Protein AF-A0A256ZU26-F1 (afdb_monomer_lite)

Secondary structure (DSSP, 8-state):
-PPPP--HHHHHHH-HHHHTTEETTTEE-HHHHHHHHHHHHHHHHHHTT--S----------------S-GGG-EEEEEEEEEETTEEEEEEEEES-SSTTS--EEEEEEESSSSSEEEEEEE--TTEEE---EEEE-SS-EEEE--EEEPP-

Foldseek 3Di:
DDDDDLPVVVVLVVDVQLQVQDDVRNRHDPLNVVQVVLSVVVVVCVVVVNPDDDSDHCPDDDDPDADPPDLQFHDWDQWDWDDADQKIKIKIWGGNDPDQQTAIWIWIWIDNPVHDIDTDDIDGDPQWHWHNWDWDCPRVDIDIDTDIDHHDD

Structure (mmCIF, N/CA/C/O backbone):
data_AF-A0A256ZU26-F1
#
_entry.id   AF-A0A256ZU26-F1
#
loop_
_atom_site.group_PDB
_atom_site.id
_atom_site.type_symbol
_atom_site.label_atom_id
_atom_site.label_alt_id
_atom_site.label_comp_id
_atom_site.label_asym_id
_atom_site.label_entity_id
_atom_site.label_seq_id
_atom_site.pdbx_PDB_ins_code
_atom_site.Cartn_x
_atom_site.Cartn_y
_atom_site.Cartn_z
_atom_site.occupancy
_atom_site.B_iso_or_equiv
_atom_site.auth_seq_id
_atom_site.auth_comp_id
_atom_site.auth_asym_id
_atom_site.auth_atom_id
_atom_site.pdbx_PDB_model_num
ATOM 1 N N . MET A 1 1 ? -9.593 25.497 31.134 1.00 57.09 1 MET A N 1
ATOM 2 C CA . MET A 1 1 ? -9.933 24.686 29.949 1.00 57.09 1 MET A CA 1
ATOM 3 C C . MET A 1 1 ? -9.016 23.474 29.988 1.00 57.09 1 MET A C 1
ATOM 5 O O . MET A 1 1 ? -7.809 23.669 29.974 1.00 57.09 1 MET A O 1
ATOM 9 N N . SER A 1 2 ? -9.547 22.272 30.210 1.00 69.00 2 SER A N 1
ATOM 10 C CA . SER A 1 2 ? -8.752 21.037 30.220 1.00 69.00 2 SER A CA 1
ATOM 11 C C . SER A 1 2 ? -8.540 20.582 28.780 1.00 69.00 2 SER A C 1
ATOM 13 O O . SER A 1 2 ? -9.516 20.434 28.048 1.00 69.00 2 SER A O 1
ATOM 15 N N . VAL A 1 3 ? -7.290 20.393 28.365 1.00 63.94 3 VAL A N 1
ATOM 16 C CA . VAL A 1 3 ? -6.985 19.765 27.075 1.00 63.94 3 VAL A CA 1
ATOM 17 C C . VAL A 1 3 ? -7.205 18.257 27.240 1.00 63.94 3 VAL A C 1
ATOM 19 O O . VAL A 1 3 ? -6.677 17.696 28.203 1.00 63.94 3 VAL A O 1
ATOM 22 N N . PRO A 1 4 ? -7.989 17.601 26.372 1.00 77.75 4 PRO A N 1
ATOM 23 C CA . PRO A 1 4 ? -8.136 16.150 26.397 1.00 77.75 4 PRO A CA 1
ATOM 24 C C . PRO A 1 4 ? -6.780 15.476 26.191 1.00 77.75 4 PRO A C 1
ATOM 26 O O . PRO A 1 4 ? -6.010 15.867 25.313 1.00 77.75 4 PRO A O 1
ATOM 29 N N . LEU A 1 5 ? -6.478 14.475 27.016 1.00 84.62 5 LEU A N 1
ATOM 30 C CA . LEU A 1 5 ? -5.307 13.631 26.825 1.00 84.62 5 LEU A CA 1
ATOM 31 C C . LEU A 1 5 ? -5.672 12.521 25.838 1.00 84.62 5 LEU A C 1
ATOM 33 O O . LEU A 1 5 ? -6.527 11.694 26.145 1.00 84.62 5 LEU A O 1
ATOM 37 N N . ILE A 1 6 ? -5.007 12.488 24.683 1.00 88.81 6 ILE A N 1
ATOM 38 C CA . ILE A 1 6 ? -5.081 11.345 23.767 1.00 88.81 6 ILE A CA 1
ATOM 39 C C . ILE A 1 6 ? -4.155 10.258 24.320 1.00 88.81 6 ILE A C 1
ATOM 41 O O . ILE A 1 6 ? -2.930 10.363 24.220 1.00 88.81 6 ILE A O 1
ATOM 45 N N . ASP A 1 7 ? -4.737 9.236 24.944 1.00 89.81 7 ASP A N 1
ATOM 46 C CA . ASP A 1 7 ? -3.987 8.166 25.603 1.00 89.81 7 ASP A CA 1
ATOM 47 C C . ASP A 1 7 ? -3.571 7.064 24.617 1.00 89.81 7 ASP A C 1
ATOM 49 O O . ASP A 1 7 ? -4.223 6.030 24.454 1.00 89.81 7 ASP A O 1
ATOM 53 N N . LEU A 1 8 ? -2.436 7.294 23.957 1.00 89.81 8 LEU A N 1
ATOM 54 C CA . LEU A 1 8 ? -1.822 6.316 23.059 1.00 89.81 8 LEU A CA 1
ATOM 55 C C . LEU A 1 8 ? -1.346 5.051 23.787 1.00 89.81 8 LEU A C 1
ATOM 57 O O . LEU A 1 8 ? -1.258 3.998 23.163 1.00 89.81 8 LEU A O 1
ATOM 61 N N . CYS A 1 9 ? -1.045 5.131 25.087 1.00 89.19 9 CYS A N 1
ATOM 62 C CA . CYS A 1 9 ? -0.594 3.973 25.854 1.00 89.19 9 CYS A CA 1
ATOM 63 C C . CYS A 1 9 ? -1.732 2.959 25.991 1.00 89.19 9 CYS A C 1
ATOM 65 O O . CYS A 1 9 ? -1.566 1.799 25.613 1.00 89.19 9 CYS A O 1
ATOM 67 N N . SER A 1 10 ? -2.905 3.421 26.436 1.00 89.88 10 SER A N 1
ATOM 68 C CA . SER A 1 10 ? -4.111 2.588 26.498 1.00 89.88 10 SER A CA 1
ATOM 69 C C . SER A 1 10 ? -4.473 2.036 25.119 1.00 89.88 10 SER A C 1
ATOM 71 O O . SER A 1 10 ? -4.714 0.841 24.987 1.00 89.88 10 SER A O 1
ATOM 73 N N . PHE A 1 11 ? -4.384 2.856 24.063 1.00 89.81 11 PHE A N 1
ATOM 74 C CA . PHE A 1 11 ? -4.604 2.381 22.694 1.00 89.81 11 PHE A CA 1
ATOM 75 C C . PHE A 1 11 ? -3.714 1.189 22.318 1.00 89.81 11 PHE A C 1
ATOM 77 O O . PHE A 1 11 ? -4.220 0.220 21.757 1.00 89.81 11 PHE A O 1
ATOM 84 N N . PHE A 1 12 ? -2.412 1.224 22.618 1.00 90.50 12 PHE A N 1
ATOM 85 C CA . PHE A 1 12 ? -1.539 0.088 22.319 1.00 90.50 12 PHE A CA 1
ATOM 86 C C . PHE A 1 12 ? -1.856 -1.126 23.190 1.00 90.50 12 PHE A C 1
ATOM 88 O O . PHE A 1 12 ? -1.889 -2.238 22.680 1.00 90.50 12 PHE A O 1
ATOM 95 N N . LEU A 1 13 ? -2.112 -0.938 24.485 1.00 89.75 13 LEU A N 1
ATOM 96 C CA . LEU A 1 13 ? -2.419 -2.052 25.387 1.00 89.75 13 LEU A CA 1
ATOM 97 C C . LEU A 1 13 ? -3.734 -2.759 25.022 1.00 89.75 13 LEU A C 1
ATOM 99 O O . LEU A 1 13 ? -3.818 -3.983 25.128 1.00 89.75 13 LEU A O 1
ATOM 103 N N . ASP A 1 14 ? -4.718 -2.005 24.530 1.00 90.25 14 ASP A N 1
AT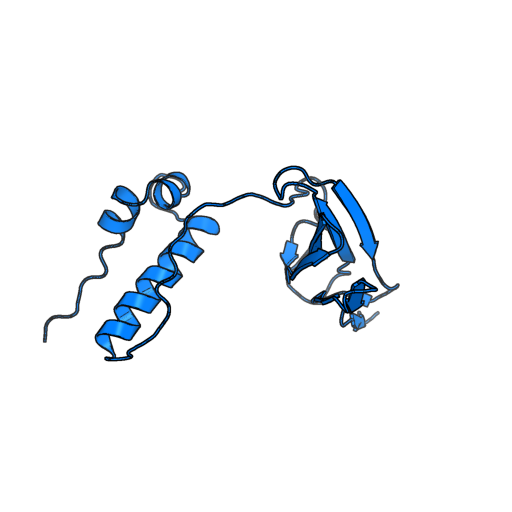OM 104 C CA . ASP A 1 14 ? -6.027 -2.524 24.129 1.00 90.25 14 ASP A CA 1
ATOM 105 C C . ASP A 1 14 ? -6.054 -3.014 22.671 1.00 90.25 14 ASP A C 1
ATOM 107 O O . ASP A 1 14 ? -6.905 -3.824 22.293 1.00 90.25 14 ASP A O 1
ATOM 111 N N . ASN A 1 15 ? -5.111 -2.564 21.835 1.00 87.94 15 ASN A N 1
ATOM 112 C CA . ASN A 1 15 ? -4.984 -2.969 20.439 1.00 87.94 15 ASN A CA 1
ATOM 113 C C . ASN A 1 15 ? -3.705 -3.777 20.213 1.00 87.94 15 ASN A C 1
ATOM 115 O O . ASN A 1 15 ? -2.668 -3.253 19.804 1.00 87.94 15 ASN A O 1
ATOM 119 N N . ARG A 1 16 ? -3.817 -5.097 20.395 1.00 87.88 16 ARG A N 1
ATOM 120 C CA . ARG A 1 16 ? -2.702 -6.030 20.196 1.00 87.88 16 ARG A CA 1
ATOM 121 C C . ARG A 1 16 ? -2.039 -5.908 18.819 1.00 87.88 16 ARG A C 1
ATOM 123 O O . ARG A 1 16 ? -0.824 -6.023 18.737 1.00 87.88 16 ARG A O 1
ATOM 130 N N . LEU A 1 17 ? -2.801 -5.644 17.753 1.00 88.50 17 LEU A N 1
ATOM 131 C CA . LEU A 1 17 ? -2.224 -5.476 16.414 1.00 88.50 17 LEU A CA 1
ATOM 132 C C . LEU A 1 17 ? -1.317 -4.245 16.353 1.00 88.50 17 LEU A C 1
ATOM 134 O O . LEU A 1 17 ? -0.229 -4.323 15.803 1.00 88.50 17 LEU A O 1
ATOM 138 N N . ALA A 1 18 ? -1.729 -3.125 16.949 1.00 88.12 18 ALA A N 1
ATOM 139 C CA . ALA A 1 18 ? -0.881 -1.939 17.044 1.00 88.12 18 ALA A CA 1
ATOM 140 C C . ALA A 1 18 ? 0.310 -2.149 18.002 1.00 88.12 18 ALA A C 1
ATOM 142 O O . ALA A 1 18 ? 1.401 -1.636 17.748 1.00 88.12 18 ALA A O 1
ATOM 143 N N . TYR A 1 19 ? 0.121 -2.918 19.078 1.00 90.19 19 TYR A N 1
ATOM 144 C CA . TYR A 1 19 ? 1.178 -3.255 20.034 1.00 90.19 19 TYR A CA 1
ATOM 145 C C . TYR A 1 19 ? 2.303 -4.081 19.406 1.00 90.19 19 TYR A C 1
ATOM 147 O O . TYR A 1 19 ? 3.476 -3.753 19.570 1.00 90.19 19 TYR A O 1
ATOM 155 N N . ASP A 1 20 ? 1.948 -5.125 18.651 1.00 91.44 20 ASP A N 1
ATOM 156 C CA . ASP A 1 20 ? 2.897 -6.057 18.023 1.00 91.44 20 ASP A CA 1
ATOM 157 C C . ASP A 1 20 ? 3.807 -5.363 16.981 1.00 91.44 20 ASP A C 1
ATOM 159 O O . ASP A 1 20 ? 4.821 -5.918 16.556 1.00 91.44 20 ASP A O 1
ATOM 163 N N . HIS A 1 21 ? 3.469 -4.128 16.607 1.00 91.25 21 HIS A N 1
ATOM 164 C CA . HIS A 1 21 ? 4.176 -3.267 15.662 1.00 91.25 21 HIS A CA 1
ATOM 165 C C . HIS A 1 21 ? 4.936 -2.098 16.323 1.00 91.25 21 HIS A C 1
ATOM 167 O O . HIS A 1 21 ? 5.366 -1.150 15.654 1.00 91.25 21 HIS A O 1
ATOM 173 N N . LEU A 1 22 ? 5.141 -2.165 17.643 1.00 91.25 22 LEU A N 1
ATOM 174 C CA . LEU A 1 22 ? 6.079 -1.305 18.361 1.00 91.25 22 LEU A CA 1
ATOM 175 C C . LEU A 1 22 ? 7.482 -1.923 18.353 1.00 91.25 22 LEU A C 1
ATOM 177 O O . LEU A 1 22 ? 7.749 -2.947 18.982 1.00 91.25 22 LEU A O 1
ATOM 181 N N . PHE A 1 23 ? 8.421 -1.253 17.694 1.00 88.31 23 PHE A N 1
ATOM 182 C CA . PHE A 1 23 ? 9.840 -1.546 17.820 1.00 88.31 23 PHE A CA 1
ATOM 183 C C . PHE A 1 23 ? 10.354 -1.062 19.183 1.00 88.31 23 PHE A C 1
ATOM 185 O O . PHE A 1 23 ? 10.011 0.029 19.641 1.00 88.31 23 PHE A O 1
ATOM 192 N N . GLU A 1 24 ? 11.135 -1.901 19.869 1.00 87.12 24 GLU A N 1
ATOM 193 C CA . GLU A 1 24 ? 11.635 -1.648 21.235 1.00 87.12 24 GLU A CA 1
ATOM 194 C C . GLU A 1 24 ? 10.541 -1.331 22.280 1.00 87.12 24 GLU A C 1
ATOM 196 O O . GLU A 1 24 ? 10.841 -0.868 23.378 1.00 87.12 24 GLU A O 1
ATOM 201 N N . GLY A 1 25 ? 9.267 -1.597 21.970 1.00 82.06 25 GLY A N 1
ATOM 202 C CA . GLY A 1 25 ? 8.130 -1.315 22.850 1.00 82.06 25 GLY A CA 1
ATOM 203 C C . GLY A 1 25 ? 7.690 0.153 22.905 1.00 82.06 25 GLY A C 1
ATOM 204 O O . GLY A 1 25 ? 6.789 0.472 23.675 1.00 82.06 25 GLY A O 1
ATOM 205 N N . TRP A 1 26 ? 8.285 1.049 22.109 1.00 83.19 26 TRP A N 1
ATOM 206 C CA . TRP A 1 26 ? 7.922 2.477 22.101 1.00 83.19 26 TRP A CA 1
ATOM 207 C C . TRP A 1 26 ? 7.977 3.144 20.721 1.00 83.19 26 TRP A C 1
ATOM 209 O O . TRP A 1 26 ? 7.348 4.185 20.534 1.00 83.19 26 TRP A O 1
ATOM 219 N N . LEU A 1 27 ? 8.702 2.579 19.750 1.00 90.69 27 LEU A N 1
ATOM 220 C CA . LEU A 1 27 ? 8.875 3.167 18.424 1.00 90.69 27 LEU A CA 1
ATOM 221 C C . LEU A 1 27 ? 7.883 2.545 17.423 1.00 90.69 27 LEU A C 1
ATOM 223 O O . LEU A 1 27 ? 8.061 1.391 17.039 1.00 90.69 27 LEU A O 1
ATOM 227 N N . PRO A 1 28 ? 6.849 3.268 16.960 1.00 91.19 28 PRO A N 1
ATOM 228 C CA . PRO A 1 28 ? 5.860 2.702 16.049 1.00 91.19 28 PRO A CA 1
ATOM 229 C C . PRO A 1 28 ? 6.420 2.535 14.631 1.00 91.19 28 PRO A C 1
ATOM 231 O O . PRO A 1 28 ? 7.013 3.465 14.073 1.00 91.19 28 PRO A O 1
ATOM 234 N N . ASP A 1 29 ? 6.182 1.376 14.017 1.00 90.00 29 ASP A N 1
ATOM 235 C CA . ASP A 1 29 ? 6.454 1.164 12.594 1.00 90.00 29 ASP A CA 1
ATOM 236 C C . ASP A 1 29 ? 5.350 1.761 11.691 1.00 90.00 29 ASP A C 1
ATOM 238 O O . ASP A 1 29 ? 4.434 2.444 12.153 1.00 90.00 29 ASP A O 1
ATOM 242 N N . GLY A 1 30 ? 5.424 1.523 10.377 1.00 83.81 30 GLY A N 1
ATOM 243 C CA . GLY A 1 30 ? 4.443 2.058 9.425 1.00 83.81 30 GLY A CA 1
ATOM 244 C C . GLY A 1 30 ? 2.997 1.579 9.640 1.00 83.81 30 GLY A C 1
ATOM 245 O O . GLY A 1 30 ? 2.061 2.328 9.346 1.00 83.81 30 GLY A O 1
ATOM 246 N N . VAL A 1 31 ? 2.789 0.367 10.166 1.00 86.38 31 VAL A N 1
ATOM 247 C CA . VAL A 1 31 ? 1.448 -0.154 10.476 1.00 86.38 31 VAL A CA 1
ATOM 248 C C . VAL A 1 31 ? 0.883 0.598 11.674 1.00 86.38 31 VAL A C 1
ATOM 250 O O . VAL A 1 31 ? -0.206 1.176 11.585 1.00 86.38 31 VAL A O 1
ATOM 253 N N . THR A 1 32 ? 1.649 0.680 12.762 1.00 89.44 32 THR A N 1
ATOM 254 C CA . THR A 1 32 ? 1.190 1.355 13.981 1.00 89.44 32 THR A CA 1
ATOM 255 C C . THR A 1 32 ? 1.029 2.854 13.787 1.00 89.44 32 THR A C 1
ATOM 257 O O . THR A 1 32 ? 0.031 3.409 14.240 1.00 89.44 32 THR A O 1
ATOM 260 N N . GLN A 1 33 ? 1.920 3.512 13.040 1.00 89.19 33 GLN A N 1
ATOM 261 C CA . GLN A 1 33 ? 1.765 4.932 12.705 1.00 89.19 33 GLN A CA 1
ATOM 262 C C . GLN A 1 33 ? 0.433 5.215 11.991 1.00 89.19 33 GLN A C 1
ATOM 264 O O . GLN A 1 33 ? -0.232 6.204 12.300 1.00 89.19 33 GLN A O 1
ATOM 269 N N . THR A 1 34 ? -0.001 4.330 11.087 1.00 85.31 34 THR A N 1
ATOM 270 C CA . THR A 1 34 ? -1.280 4.473 10.368 1.00 85.31 34 THR A CA 1
ATOM 271 C C . THR A 1 34 ? -2.481 4.336 11.311 1.00 85.31 34 THR A C 1
ATOM 273 O O . THR A 1 34 ? -3.437 5.115 11.235 1.00 85.31 34 THR A O 1
ATOM 276 N N . ALA A 1 35 ? -2.427 3.372 12.233 1.00 88.56 35 ALA A N 1
ATOM 277 C CA . ALA A 1 35 ? -3.481 3.156 13.218 1.00 88.56 35 ALA A CA 1
ATOM 278 C C . ALA A 1 35 ? -3.570 4.324 14.221 1.00 88.56 35 ALA A C 1
ATOM 280 O O . ALA A 1 35 ? -4.660 4.835 14.483 1.00 88.56 35 ALA A O 1
ATOM 281 N N . MET A 1 36 ? -2.422 4.813 14.705 1.00 90.94 36 MET A N 1
ATOM 282 C CA . MET A 1 36 ? -2.338 5.985 15.583 1.00 90.94 36 MET A CA 1
ATOM 283 C C . MET A 1 36 ? -2.889 7.243 14.915 1.00 90.94 36 MET A C 1
ATOM 285 O O . MET A 1 36 ? -3.649 7.976 15.538 1.00 90.94 36 MET A O 1
ATOM 289 N N . ALA A 1 37 ? -2.524 7.503 13.655 1.00 89.44 37 ALA A N 1
ATOM 290 C CA . ALA A 1 37 ? -2.983 8.688 12.934 1.00 89.44 37 ALA A CA 1
ATOM 291 C C . ALA A 1 37 ? -4.515 8.733 12.834 1.00 89.44 37 ALA A C 1
ATOM 293 O O . ALA A 1 37 ? -5.111 9.795 12.993 1.00 89.44 37 ALA A O 1
ATOM 294 N N . SER A 1 38 ? -5.145 7.574 12.632 1.00 88.06 38 SER A N 1
ATOM 295 C CA . SER A 1 38 ? -6.602 7.438 12.584 1.00 88.06 38 SER A CA 1
ATOM 296 C C . SER A 1 38 ? -7.264 7.725 13.933 1.00 88.06 38 SER A C 1
ATOM 298 O O . SER A 1 38 ? -8.238 8.475 13.982 1.00 88.06 38 SER A O 1
ATOM 300 N N . LEU A 1 39 ? -6.713 7.179 15.026 1.00 89.38 39 LEU A N 1
ATOM 301 C CA . LEU A 1 39 ? -7.180 7.469 16.384 1.00 89.38 39 LEU A CA 1
ATOM 302 C C . LEU A 1 39 ? -7.056 8.962 16.694 1.00 89.38 39 LEU A 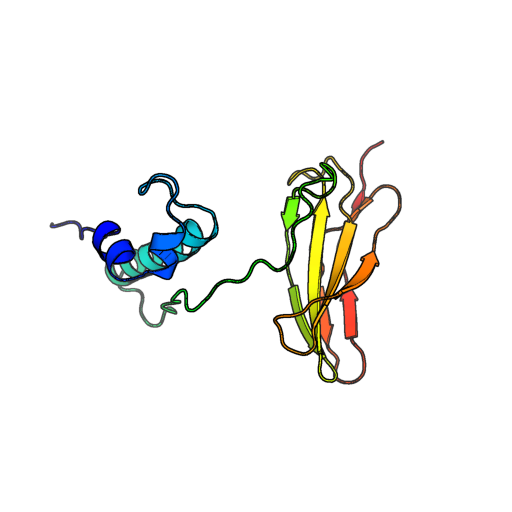C 1
ATOM 304 O O . LEU A 1 39 ? -8.037 9.598 17.062 1.00 89.38 39 LEU A O 1
ATOM 308 N N . ILE A 1 40 ? -5.859 9.523 16.500 1.00 90.56 40 ILE A N 1
ATOM 309 C CA . ILE A 1 40 ? -5.566 10.932 16.768 1.00 90.56 40 ILE A CA 1
ATOM 310 C C . ILE A 1 40 ? -6.529 11.819 15.978 1.00 90.56 40 ILE A C 1
ATOM 312 O O . ILE A 1 40 ? -7.148 12.706 16.556 1.00 90.56 40 ILE A O 1
ATOM 316 N N . ALA A 1 41 ? -6.704 11.563 14.679 1.00 89.94 41 ALA A N 1
ATOM 317 C CA . ALA A 1 41 ? -7.647 12.313 13.859 1.00 89.94 41 ALA A CA 1
ATOM 318 C C . ALA A 1 41 ? -9.076 12.233 14.413 1.00 89.94 41 ALA A C 1
ATOM 320 O O . ALA A 1 41 ? -9.751 13.257 14.466 1.00 89.94 41 ALA A O 1
ATOM 321 N N . GLY A 1 42 ? -9.521 11.055 14.860 1.00 88.69 42 GLY A N 1
ATOM 322 C CA . GLY A 1 42 ? -10.843 10.889 15.457 1.00 88.69 42 GLY A CA 1
ATOM 323 C C . GLY A 1 42 ? -11.036 11.715 16.728 1.00 88.69 42 GLY A C 1
ATOM 324 O O . GLY A 1 42 ? -12.010 12.456 16.824 1.00 88.69 42 GLY A O 1
ATOM 325 N N . GLU A 1 43 ? -10.072 11.664 17.648 1.00 88.75 43 GLU A N 1
ATOM 326 C CA . GLU A 1 43 ? -10.093 12.468 18.876 1.00 88.75 43 GLU A CA 1
ATOM 327 C C . GLU A 1 43 ? -10.097 13.973 18.565 1.00 88.75 43 GLU A C 1
ATOM 329 O O . GLU A 1 43 ? -10.883 14.734 19.126 1.00 88.75 43 GLU A O 1
ATOM 334 N N . PHE A 1 44 ? -9.263 14.424 17.620 1.00 90.38 44 PHE A N 1
ATOM 335 C CA . PHE A 1 44 ? -9.230 15.829 17.206 1.00 90.38 44 PHE A CA 1
ATOM 336 C C . PHE A 1 44 ? -10.546 16.286 16.569 1.00 90.38 44 PHE A C 1
ATOM 338 O O . PHE A 1 44 ? -11.007 17.389 16.855 1.00 90.38 44 PHE A O 1
ATOM 345 N N . LEU A 1 45 ? -11.152 15.470 15.706 1.00 91.19 45 LEU A N 1
ATOM 346 C CA . LEU A 1 45 ? -12.415 15.806 15.049 1.00 91.19 45 LEU A CA 1
ATOM 347 C C . LEU A 1 45 ? -13.572 15.883 16.051 1.00 91.19 45 LEU A C 1
ATOM 349 O O . LEU A 1 45 ? -14.358 16.829 15.977 1.00 91.19 45 LEU A O 1
ATOM 353 N N . ASP A 1 46 ? -13.618 14.967 17.023 1.00 88.69 46 ASP A N 1
ATOM 354 C CA . ASP A 1 46 ? -14.584 15.009 18.126 1.00 88.69 46 ASP A CA 1
ATOM 355 C C . ASP A 1 46 ? -14.414 16.298 18.958 1.00 88.69 46 ASP A C 1
ATOM 357 O O . ASP A 1 46 ? -15.393 16.990 19.242 1.00 88.69 46 ASP A O 1
ATOM 361 N N . ILE A 1 47 ? -13.174 16.692 19.281 1.00 88.88 47 ILE A N 1
ATOM 362 C CA . ILE A 1 47 ? -12.875 17.949 20.000 1.00 88.88 47 ILE A CA 1
ATOM 363 C C . ILE A 1 47 ? -13.339 19.181 19.215 1.00 88.88 47 ILE A C 1
ATOM 365 O O . ILE A 1 47 ? -13.792 20.164 19.804 1.00 88.88 47 ILE A O 1
ATOM 369 N N . LEU A 1 48 ? -13.217 19.140 17.889 1.00 91.56 48 LEU A N 1
ATOM 370 C CA . LEU A 1 48 ? -13.641 20.218 16.997 1.00 91.56 48 LEU A CA 1
ATOM 371 C C . LEU A 1 48 ? -15.157 20.221 16.731 1.00 91.56 48 LEU A C 1
ATOM 373 O O . LEU A 1 48 ? -15.638 21.121 16.043 1.00 91.56 48 LEU A O 1
ATOM 377 N N . GLY A 1 49 ? -15.910 19.252 17.264 1.00 93.19 49 GLY A N 1
ATOM 378 C CA . GLY A 1 49 ? -17.354 19.131 17.054 1.00 93.19 49 GLY A CA 1
ATOM 379 C C . GLY A 1 49 ? -17.730 18.727 15.628 1.00 93.19 49 GLY A C 1
ATOM 380 O O . GLY A 1 49 ? -18.827 19.040 15.167 1.00 93.19 49 GLY A O 1
ATOM 381 N N . VAL A 1 50 ? -16.819 18.076 14.900 1.00 94.31 50 VAL A N 1
ATOM 382 C CA . VAL A 1 50 ? -17.117 17.534 13.573 1.00 94.31 50 VAL A CA 1
ATOM 383 C C . VAL A 1 50 ? -17.901 16.242 13.757 1.00 94.31 50 VAL A C 1
ATOM 385 O O . VAL A 1 50 ? -17.419 15.303 14.377 1.00 94.31 50 VAL A O 1
ATOM 388 N N . GLU A 1 51 ? -19.102 16.171 13.195 1.00 93.12 51 GLU A N 1
ATOM 389 C CA . GLU A 1 51 ? -19.942 14.974 13.256 1.00 93.12 51 GLU A CA 1
ATOM 390 C C . GLU A 1 51 ? -19.833 14.130 11.977 1.00 93.12 51 GLU A C 1
ATOM 392 O O . GLU A 1 51 ? -19.454 14.614 10.909 1.00 93.12 51 GLU A O 1
ATOM 397 N N . GLY A 1 52 ? -20.194 12.846 12.072 1.00 89.00 52 GLY A N 1
ATOM 398 C CA . GLY A 1 52 ? -20.355 11.968 10.906 1.00 89.00 52 GLY A CA 1
ATOM 399 C C . GLY A 1 52 ? -19.060 11.562 10.194 1.00 89.00 52 GLY A C 1
ATOM 400 O O . GLY A 1 52 ? -19.119 11.062 9.070 1.00 89.00 52 GLY A O 1
ATOM 401 N N . PHE A 1 53 ? -17.894 11.754 10.815 1.00 88.44 53 PHE A N 1
ATOM 402 C CA . PHE A 1 53 ? -16.628 11.285 10.257 1.00 88.44 53 PHE A CA 1
ATOM 403 C C . PHE A 1 53 ? -16.443 9.773 10.483 1.00 88.44 53 PHE A C 1
ATOM 405 O O . PHE A 1 53 ? -16.904 9.223 11.490 1.00 88.44 53 PHE A O 1
ATOM 412 N N . PRO A 1 54 ? -15.774 9.063 9.558 1.00 85.81 54 PRO A N 1
ATOM 413 C CA . PRO A 1 54 ? -15.474 7.654 9.754 1.00 85.81 54 PRO A CA 1
ATOM 414 C C . PRO A 1 54 ? -14.475 7.488 10.904 1.00 85.81 54 PRO A C 1
ATOM 416 O O . PRO A 1 54 ? -13.478 8.202 10.967 1.00 85.81 54 PRO A O 1
ATOM 419 N N . LYS A 1 55 ? -14.712 6.502 11.774 1.00 82.25 55 LYS A N 1
ATOM 420 C CA . LYS A 1 55 ? -13.770 6.062 12.816 1.00 82.25 55 LYS A CA 1
ATOM 421 C C . LYS A 1 55 ? -13.110 4.751 12.373 1.00 82.25 55 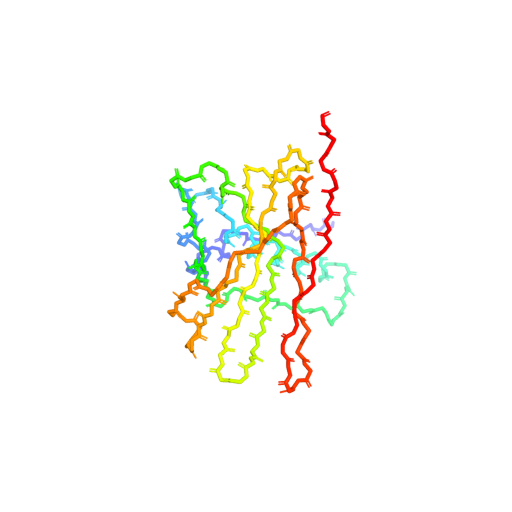LYS A C 1
ATOM 423 O O . LYS A 1 55 ? -13.551 3.684 12.803 1.00 82.25 55 LYS A O 1
ATOM 428 N N . PRO A 1 56 ? -12.143 4.786 11.433 1.00 82.56 56 PRO A N 1
ATOM 429 C CA . PRO A 1 56 ? -11.511 3.569 10.954 1.00 82.56 56 PRO A CA 1
ATOM 430 C C . PRO A 1 56 ? -10.712 2.925 12.086 1.00 82.56 56 PRO A C 1
ATOM 432 O O . PRO A 1 56 ? -9.994 3.598 12.824 1.00 82.56 56 PRO A O 1
ATOM 435 N N . ILE A 1 57 ? -10.830 1.607 12.197 1.00 79.12 57 ILE A N 1
ATOM 436 C CA . ILE A 1 57 ? -10.045 0.790 13.118 1.00 79.12 57 ILE A CA 1
ATOM 437 C C . ILE A 1 57 ? -9.151 -0.150 12.310 1.00 79.12 57 ILE A C 1
ATOM 439 O O . ILE A 1 57 ? -9.540 -0.623 11.239 1.00 79.12 57 ILE A O 1
ATOM 443 N N . LEU A 1 58 ? -7.946 -0.421 12.813 1.00 82.12 58 LEU A N 1
ATOM 444 C CA . LEU A 1 58 ? -7.077 -1.443 12.236 1.00 82.12 58 LEU A CA 1
ATOM 445 C C . LEU A 1 58 ? -7.622 -2.823 12.621 1.00 82.12 58 LEU A C 1
ATOM 447 O O . LEU A 1 58 ? -7.502 -3.231 13.774 1.00 82.12 58 LEU A O 1
ATOM 451 N N . CYS A 1 59 ? -8.228 -3.519 11.660 1.00 85.12 59 CYS A N 1
ATOM 452 C CA . CYS A 1 59 ? -8.756 -4.870 11.869 1.00 85.12 59 CYS A CA 1
ATOM 453 C C . CYS A 1 59 ? -7.707 -5.961 11.644 1.00 85.12 59 CYS A C 1
ATOM 455 O O . CYS A 1 59 ? -7.736 -6.978 12.326 1.00 85.12 59 CYS A O 1
ATOM 457 N N . ASP A 1 60 ? -6.842 -5.775 10.647 1.00 86.25 60 ASP A N 1
ATOM 458 C CA . ASP A 1 60 ? -5.795 -6.719 10.262 1.00 86.25 60 ASP A CA 1
ATOM 459 C C . ASP A 1 60 ? -4.776 -6.009 9.358 1.00 86.25 60 ASP A C 1
ATOM 461 O O . ASP A 1 60 ? -5.060 -4.944 8.795 1.00 86.25 60 ASP A O 1
ATOM 465 N N . TYR A 1 61 ? -3.603 -6.606 9.187 1.00 86.25 61 TYR A N 1
ATOM 466 C CA . TYR A 1 61 ? -2.592 -6.151 8.246 1.00 86.25 61 TYR A CA 1
ATOM 467 C C . TYR A 1 61 ? -1.944 -7.345 7.553 1.00 86.25 61 TYR A C 1
ATOM 469 O O . TYR A 1 61 ? -1.705 -8.405 8.126 1.00 86.25 61 TYR A O 1
ATOM 477 N N . GLN A 1 62 ? -1.585 -7.152 6.290 1.00 85.44 62 GLN A N 1
ATOM 478 C CA . GLN A 1 62 ? -0.827 -8.153 5.566 1.00 85.44 62 GLN A CA 1
ATOM 479 C C . GLN A 1 62 ? 0.191 -7.487 4.659 1.00 85.44 62 GLN A C 1
ATOM 481 O O . GLN A 1 62 ? -0.135 -6.641 3.827 1.00 85.44 62 GLN A O 1
ATOM 486 N N . ARG A 1 63 ? 1.446 -7.921 4.777 1.00 86.56 63 ARG A N 1
ATOM 487 C CA . ARG A 1 63 ? 2.489 -7.536 3.831 1.00 86.56 63 ARG A CA 1
ATOM 488 C C . ARG A 1 63 ? 2.196 -8.173 2.474 1.00 86.56 63 ARG A C 1
ATOM 490 O O . ARG A 1 63 ? 2.256 -9.389 2.323 1.00 86.56 63 ARG A O 1
ATOM 497 N N . ILE A 1 64 ? 1.907 -7.329 1.490 1.00 88.19 64 ILE A N 1
ATOM 498 C CA . ILE A 1 64 ? 1.564 -7.745 0.123 1.00 88.19 64 ILE A CA 1
ATOM 499 C C . ILE A 1 64 ? 2.814 -8.039 -0.708 1.00 88.19 64 ILE A C 1
ATOM 501 O O . ILE A 1 64 ? 2.834 -8.991 -1.485 1.00 88.19 64 ILE A O 1
ATOM 505 N N . TYR A 1 65 ? 3.846 -7.209 -0.567 1.00 88.44 65 TYR A N 1
ATOM 506 C CA . TYR A 1 65 ? 5.061 -7.297 -1.364 1.00 88.44 65 TYR A CA 1
ATOM 507 C C . TYR A 1 65 ? 6.234 -6.662 -0.625 1.00 88.44 65 TYR A C 1
ATOM 509 O O . TYR A 1 65 ? 6.083 -5.647 0.054 1.00 88.44 65 TYR A O 1
ATOM 517 N N . THR A 1 66 ? 7.407 -7.261 -0.773 1.00 85.81 66 THR A N 1
ATOM 518 C CA . THR A 1 66 ? 8.690 -6.633 -0.470 1.00 85.81 66 THR A CA 1
ATOM 519 C C . THR A 1 66 ? 9.745 -7.282 -1.350 1.00 85.81 66 THR A C 1
ATOM 521 O O . THR A 1 66 ? 9.683 -8.487 -1.595 1.00 85.81 66 THR A O 1
ATOM 524 N N . ASP A 1 67 ? 10.695 -6.486 -1.813 1.00 84.00 67 ASP A N 1
ATOM 525 C CA . ASP A 1 67 ? 11.909 -6.967 -2.453 1.00 84.00 67 ASP A CA 1
ATOM 526 C C . ASP A 1 67 ? 13.076 -6.206 -1.828 1.00 84.00 67 ASP A C 1
ATOM 528 O O . ASP A 1 67 ? 13.480 -5.128 -2.254 1.00 84.00 67 ASP A O 1
ATOM 532 N N . ASN A 1 68 ? 13.537 -6.735 -0.700 1.00 79.44 68 ASN A N 1
ATOM 533 C CA . ASN A 1 68 ? 14.594 -6.127 0.099 1.00 79.44 68 ASN A CA 1
ATOM 534 C C . ASN A 1 68 ? 16.000 -6.460 -0.419 1.00 79.44 68 ASN A C 1
ATOM 536 O O . ASN A 1 68 ? 16.977 -5.990 0.156 1.00 79.44 68 ASN A O 1
ATOM 540 N N . GLN A 1 69 ? 16.110 -7.270 -1.475 1.00 84.94 69 GLN A N 1
ATOM 541 C CA . GLN A 1 69 ? 17.390 -7.639 -2.079 1.00 84.94 69 GLN A CA 1
ATOM 542 C C . GLN A 1 69 ? 17.817 -6.643 -3.162 1.00 84.94 69 GLN A C 1
ATOM 544 O O . GLN A 1 69 ? 19.009 -6.492 -3.419 1.00 84.94 69 GLN A O 1
ATOM 549 N N . HIS A 1 70 ? 16.857 -5.932 -3.754 1.00 84.69 70 HIS A N 1
ATOM 550 C CA . HIS A 1 70 ? 17.061 -5.061 -4.905 1.00 84.69 70 HIS A CA 1
ATOM 551 C C . HIS A 1 70 ? 16.785 -3.606 -4.526 1.00 84.69 70 HIS A C 1
ATOM 553 O O . HIS A 1 70 ? 15.628 -3.191 -4.401 1.00 84.69 70 HIS A O 1
ATOM 559 N N . VAL A 1 71 ? 17.850 -2.814 -4.348 1.00 77.38 71 VAL A N 1
ATOM 560 C CA . VAL A 1 71 ? 17.773 -1.400 -3.923 1.00 77.38 71 VAL A CA 1
ATOM 561 C C . VAL A 1 71 ? 16.856 -0.588 -4.838 1.00 77.38 71 VAL A C 1
ATOM 563 O O . VAL A 1 71 ? 16.088 0.247 -4.373 1.00 77.38 71 VAL A O 1
ATOM 566 N N . GLU A 1 72 ? 16.863 -0.893 -6.131 1.00 78.81 72 GLU A N 1
ATOM 567 C CA . GLU A 1 72 ? 16.014 -0.335 -7.181 1.00 78.81 72 GLU A CA 1
ATOM 568 C C . GLU A 1 72 ? 14.505 -0.591 -7.025 1.00 78.81 72 GLU A C 1
ATOM 570 O O . GLU A 1 72 ? 13.721 -0.011 -7.775 1.00 78.81 72 GLU A O 1
ATOM 575 N N . THR A 1 73 ? 14.087 -1.398 -6.046 1.00 80.56 73 THR A N 1
ATOM 576 C CA . THR A 1 73 ? 12.678 -1.733 -5.761 1.00 80.56 73 THR A CA 1
ATOM 577 C C . THR A 1 73 ? 12.267 -1.500 -4.302 1.00 80.56 73 THR A C 1
ATOM 579 O O . THR A 1 73 ? 11.159 -1.857 -3.889 1.00 80.56 73 THR A O 1
ATOM 582 N N . MET A 1 74 ? 13.134 -0.872 -3.501 1.00 84.75 74 MET A N 1
ATOM 583 C CA . MET A 1 74 ? 12.908 -0.699 -2.061 1.00 84.75 74 MET A CA 1
ATOM 584 C C . MET A 1 74 ? 11.786 0.286 -1.716 1.00 84.75 74 MET A C 1
ATOM 586 O O . MET A 1 74 ? 11.304 0.295 -0.584 1.00 84.75 74 MET A O 1
ATOM 590 N N . HIS A 1 75 ? 11.339 1.106 -2.667 1.00 89.44 75 HIS A N 1
ATOM 591 C CA . HIS A 1 75 ? 10.262 2.061 -2.461 1.00 89.44 75 HIS A CA 1
ATOM 592 C C . HIS A 1 75 ? 9.007 1.676 -3.249 1.00 89.44 75 HIS A C 1
ATOM 594 O O . HIS A 1 75 ? 8.923 1.902 -4.459 1.00 89.44 75 HIS A O 1
ATOM 600 N N . ASN A 1 76 ? 8.010 1.139 -2.539 1.00 92.88 76 ASN A N 1
ATOM 601 C CA . ASN A 1 76 ? 6.702 0.804 -3.096 1.00 92.88 76 ASN A CA 1
ATOM 602 C C . ASN A 1 76 ? 5.669 1.878 -2.741 1.00 92.88 76 ASN A C 1
ATOM 604 O O . ASN A 1 76 ? 5.571 2.278 -1.582 1.00 92.88 76 ASN A O 1
ATOM 608 N N . ALA A 1 77 ? 4.902 2.346 -3.726 1.00 93.12 77 ALA A N 1
ATOM 609 C CA . ALA A 1 77 ? 3.946 3.435 -3.538 1.00 93.12 77 ALA A CA 1
ATOM 610 C C . ALA A 1 77 ? 2.766 3.364 -4.514 1.00 93.12 77 ALA A C 1
ATOM 612 O O . ALA A 1 77 ? 2.797 2.650 -5.516 1.00 93.12 77 ALA A O 1
ATOM 613 N N . PHE A 1 78 ? 1.754 4.189 -4.238 1.00 94.69 78 PHE A N 1
ATOM 614 C CA . PHE A 1 78 ? 0.585 4.398 -5.094 1.00 94.69 78 PHE A CA 1
ATOM 615 C C . PHE A 1 78 ? -0.215 3.125 -5.391 1.00 94.69 78 PHE A C 1
ATOM 617 O O . PHE A 1 78 ? -0.574 2.845 -6.535 1.00 94.69 78 PHE A O 1
ATOM 624 N N . THR A 1 79 ? -0.457 2.336 -4.349 1.00 95.00 79 THR A N 1
ATOM 625 C CA . THR A 1 79 ? -1.185 1.077 -4.465 1.00 95.00 79 THR A CA 1
ATOM 626 C C . THR A 1 79 ? -2.612 1.300 -4.961 1.00 95.00 79 THR A C 1
ATOM 628 O O . THR A 1 79 ? -3.292 2.236 -4.541 1.00 95.00 79 THR A O 1
ATOM 631 N N . ASP A 1 80 ? -3.072 0.402 -5.821 1.00 97.56 80 ASP A N 1
ATOM 632 C CA . ASP A 1 80 ? -4.472 0.232 -6.175 1.00 97.56 80 ASP A CA 1
ATOM 633 C C . ASP A 1 80 ? -4.855 -1.254 -6.109 1.00 97.56 80 ASP A C 1
ATOM 635 O O . ASP A 1 80 ? -4.023 -2.135 -6.349 1.00 97.56 80 ASP A O 1
ATOM 639 N N . LEU A 1 81 ? -6.109 -1.532 -5.759 1.00 96.50 81 LEU A N 1
ATOM 640 C CA . LEU A 1 81 ? -6.659 -2.873 -5.570 1.00 96.50 81 LEU A CA 1
ATOM 641 C C . LEU A 1 81 ? -8.049 -2.943 -6.197 1.00 96.50 81 LEU A C 1
ATOM 643 O O . LEU A 1 81 ? -8.920 -2.125 -5.916 1.00 96.50 81 LEU A O 1
ATOM 647 N N . THR A 1 82 ? -8.295 -3.980 -6.990 1.00 97.62 82 THR A N 1
ATOM 648 C CA . THR A 1 82 ? -9.622 -4.238 -7.555 1.00 97.62 82 THR A CA 1
ATOM 649 C C . THR A 1 82 ? -9.935 -5.727 -7.591 1.00 97.62 82 THR A C 1
ATOM 651 O O . THR A 1 82 ? -9.032 -6.564 -7.589 1.00 97.62 82 THR A O 1
ATOM 654 N N . TYR A 1 83 ? -11.221 -6.069 -7.647 1.00 97.56 83 TYR A N 1
ATOM 655 C CA . TYR A 1 83 ? -11.685 -7.437 -7.861 1.00 97.56 83 TYR A CA 1
ATOM 656 C C . TYR A 1 83 ? -12.281 -7.569 -9.261 1.00 97.56 83 TYR A C 1
ATOM 658 O O . TYR A 1 83 ? -13.203 -6.840 -9.632 1.00 97.56 83 TYR A O 1
ATOM 666 N N . PHE A 1 84 ? -11.762 -8.503 -10.054 1.00 97.94 84 PHE A N 1
ATOM 667 C CA . PHE A 1 84 ? -12.178 -8.716 -11.434 1.00 97.94 84 PHE A CA 1
ATOM 668 C C . PHE A 1 84 ? -12.176 -10.204 -11.781 1.00 97.94 84 PHE A C 1
ATOM 670 O O . PHE A 1 84 ? -11.179 -10.898 -11.602 1.00 97.94 84 PHE A O 1
ATOM 677 N N . LYS A 1 85 ? -13.309 -10.699 -12.298 1.00 96.00 85 LYS A N 1
ATOM 678 C CA . LYS A 1 85 ? -13.490 -12.088 -12.769 1.00 96.00 85 LYS A CA 1
ATOM 679 C C . LYS A 1 85 ? -12.968 -13.156 -11.795 1.00 96.00 85 LYS A C 1
ATOM 681 O O . LYS A 1 85 ? -12.273 -14.087 -12.196 1.00 96.00 85 LYS A O 1
ATOM 686 N N . GLY A 1 86 ? -13.325 -13.033 -10.519 1.00 96.50 86 GLY A N 1
ATOM 687 C CA . GLY A 1 86 ? -12.979 -14.044 -9.520 1.00 96.50 86 GLY A CA 1
ATOM 688 C C . GLY A 1 86 ? -11.601 -13.873 -8.874 1.00 96.50 86 GLY A C 1
ATOM 689 O O . GLY A 1 86 ? -11.176 -14.764 -8.145 1.00 96.50 86 GLY A O 1
ATOM 690 N N . MET A 1 87 ? -10.878 -12.786 -9.164 1.00 97.19 87 MET A N 1
ATOM 691 C CA . MET A 1 87 ? -9.515 -12.556 -8.680 1.00 97.19 87 MET A CA 1
ATOM 692 C C . MET A 1 87 ? -9.325 -11.116 -8.203 1.00 97.19 87 MET A C 1
ATOM 694 O O . MET A 1 87 ? -9.849 -10.175 -8.798 1.00 97.19 87 MET A O 1
ATOM 698 N N . PHE A 1 88 ? -8.536 -10.947 -7.148 1.00 97.44 88 PHE A N 1
ATOM 699 C CA . PHE A 1 88 ? -7.972 -9.666 -6.750 1.00 97.44 88 PHE A CA 1
ATOM 700 C C . PHE A 1 88 ? -6.776 -9.331 -7.63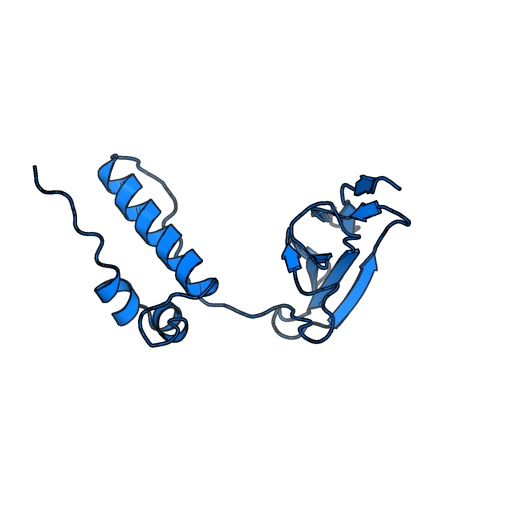6 1.00 97.44 88 PHE A C 1
ATOM 702 O O . PHE A 1 88 ? -5.912 -10.180 -7.855 1.00 97.44 88 PHE A O 1
ATOM 709 N N . PHE A 1 89 ? -6.707 -8.086 -8.091 1.00 98.00 89 PHE A N 1
ATOM 710 C CA . PHE A 1 89 ? -5.556 -7.512 -8.776 1.00 98.00 89 PHE A CA 1
ATOM 711 C C . PHE A 1 89 ? -5.039 -6.337 -7.964 1.00 98.00 89 PHE A C 1
ATOM 713 O O . PHE A 1 89 ? -5.813 -5.464 -7.575 1.00 98.00 89 PHE A O 1
ATOM 720 N N . ILE A 1 90 ? -3.733 -6.324 -7.721 1.00 97.75 90 ILE A N 1
ATOM 721 C CA . ILE A 1 90 ? -3.045 -5.278 -6.968 1.00 97.75 90 ILE A CA 1
ATOM 722 C C . ILE A 1 90 ? -2.001 -4.667 -7.889 1.00 97.75 90 ILE A C 1
ATOM 724 O O . ILE A 1 90 ? -1.211 -5.401 -8.479 1.00 97.75 90 ILE A O 1
ATOM 728 N N . ALA A 1 91 ? -1.971 -3.344 -7.995 1.00 97.88 91 ALA A N 1
ATOM 729 C CA . ALA A 1 91 ? -0.941 -2.624 -8.726 1.00 97.88 91 ALA A CA 1
ATOM 730 C C . ALA A 1 91 ? -0.271 -1.606 -7.815 1.00 97.88 91 ALA A C 1
ATOM 732 O O . ALA A 1 91 ? -0.932 -0.974 -7.001 1.00 97.88 91 ALA A O 1
ATOM 733 N N . PHE A 1 92 ? 1.037 -1.437 -7.950 1.00 97.00 92 PHE A N 1
ATOM 734 C CA . PHE A 1 92 ? 1.786 -0.399 -7.246 1.00 97.00 92 PHE A CA 1
ATOM 735 C C . PHE A 1 92 ? 3.033 -0.035 -8.044 1.00 97.00 92 PHE A C 1
ATOM 737 O O . PHE A 1 92 ? 3.536 -0.823 -8.848 1.00 97.00 92 PHE A O 1
ATOM 744 N N . ARG A 1 93 ? 3.544 1.173 -7.819 1.00 95.88 93 ARG A N 1
ATOM 745 C CA . ARG A 1 93 ? 4.870 1.573 -8.288 1.00 95.88 93 ARG A CA 1
ATOM 746 C C . ARG A 1 93 ? 5.930 0.950 -7.389 1.00 95.88 93 ARG A C 1
ATOM 748 O O . ARG A 1 93 ? 5.774 0.991 -6.175 1.00 95.88 93 ARG A O 1
ATOM 755 N N . THR A 1 94 ? 7.028 0.494 -7.977 1.00 94.25 94 THR A N 1
ATOM 756 C CA . THR A 1 94 ? 8.278 0.154 -7.294 1.00 94.25 94 THR A CA 1
ATOM 757 C C . THR A 1 94 ? 9.439 0.962 -7.884 1.00 94.25 94 THR A C 1
ATOM 759 O O . THR A 1 94 ? 9.487 1.162 -9.101 1.00 94.25 94 THR A O 1
ATOM 762 N N . ALA A 1 95 ? 10.331 1.484 -7.040 1.00 92.94 95 ALA A N 1
ATOM 763 C CA . ALA A 1 95 ? 11.521 2.238 -7.447 1.00 92.94 95 ALA A CA 1
ATOM 764 C C . ALA A 1 95 ? 12.587 2.269 -6.340 1.00 92.94 95 ALA A C 1
ATOM 766 O O . ALA A 1 95 ? 12.334 1.841 -5.214 1.00 92.94 95 ALA A O 1
ATOM 767 N N . SER A 1 96 ? 13.753 2.858 -6.629 1.00 91.00 96 SER A N 1
ATOM 768 C CA . SER A 1 96 ? 14.804 3.064 -5.622 1.00 91.00 96 SER A CA 1
ATOM 769 C C . SER A 1 96 ? 14.461 4.131 -4.588 1.00 91.00 96 SER A C 1
ATOM 771 O O . SER A 1 96 ? 14.922 4.074 -3.452 1.00 91.00 96 SER A O 1
ATOM 773 N N . THR A 1 97 ? 13.678 5.139 -4.976 1.00 87.69 97 THR A N 1
ATOM 774 C CA . THR A 1 97 ? 13.380 6.295 -4.132 1.00 87.69 97 THR A CA 1
ATOM 775 C C . THR A 1 97 ? 11.945 6.779 -4.330 1.00 87.69 97 THR A C 1
ATOM 777 O O . THR A 1 97 ? 11.258 6.468 -5.315 1.00 87.69 97 THR A O 1
ATOM 780 N N . HIS A 1 98 ? 11.490 7.581 -3.366 1.00 84.94 98 HIS A N 1
ATOM 781 C CA . HIS A 1 98 ? 10.240 8.328 -3.470 1.00 84.94 98 HIS A CA 1
ATOM 782 C C . HIS A 1 98 ? 10.306 9.413 -4.562 1.00 84.94 98 HIS A C 1
ATOM 784 O O . HIS A 1 98 ? 9.341 9.623 -5.307 1.00 84.94 98 HIS A O 1
ATOM 790 N N . ALA A 1 99 ? 11.458 10.084 -4.679 1.00 82.88 99 ALA A N 1
ATOM 791 C CA . ALA A 1 99 ? 11.678 11.183 -5.613 1.00 82.88 99 ALA A CA 1
ATOM 792 C C . ALA A 1 99 ? 11.615 10.726 -7.080 1.00 82.88 99 ALA A C 1
ATOM 794 O O . ALA A 1 99 ? 11.915 9.580 -7.410 1.00 82.88 99 ALA A O 1
ATOM 795 N N . SER A 1 100 ? 11.245 11.637 -7.980 1.00 75.56 100 SER A N 1
ATOM 796 C CA . SER A 1 100 ? 11.181 11.384 -9.431 1.00 75.56 100 SER A CA 1
ATOM 797 C C . SER A 1 100 ? 12.554 11.469 -10.105 1.00 75.56 100 SER A C 1
ATOM 799 O O . SER A 1 100 ? 12.683 12.005 -11.200 1.00 75.56 100 SER A O 1
ATOM 801 N N . THR A 1 101 ? 13.596 10.996 -9.423 1.00 80.25 101 THR A N 1
ATOM 802 C CA . THR A 1 101 ? 14.985 11.003 -9.907 1.00 80.25 101 THR A CA 1
ATOM 803 C C . THR A 1 101 ? 15.419 9.646 -10.449 1.00 80.25 101 THR A C 1
ATOM 805 O O . THR A 1 101 ? 16.527 9.511 -10.959 1.00 80.25 101 THR A O 1
ATOM 808 N N . SER A 1 102 ? 14.564 8.630 -10.336 1.00 84.50 102 SER A N 1
ATOM 809 C CA . SER A 1 102 ? 14.850 7.270 -10.767 1.00 84.50 102 SER A CA 1
ATOM 810 C C . SER A 1 102 ? 13.669 6.654 -11.502 1.00 84.50 102 SER A C 1
ATOM 812 O O . SER A 1 102 ? 12.517 7.077 -11.379 1.00 84.50 102 SER A O 1
ATOM 814 N N . LYS A 1 103 ? 13.975 5.622 -12.287 1.00 90.44 103 LYS A N 1
ATOM 815 C CA . LYS A 1 103 ? 12.980 4.844 -13.013 1.00 90.44 103 LYS A CA 1
ATOM 816 C C . LYS A 1 103 ? 12.097 4.077 -12.028 1.00 90.44 103 LYS A C 1
ATOM 818 O O . LYS A 1 103 ? 12.575 3.173 -11.350 1.00 90.44 103 LYS A O 1
ATOM 823 N N . GLY A 1 104 ? 10.812 4.414 -11.989 1.00 93.44 104 GLY A N 1
ATOM 824 C CA . GLY A 1 104 ? 9.778 3.599 -11.363 1.00 93.44 104 GLY A CA 1
ATOM 825 C C . GLY A 1 104 ? 9.106 2.670 -12.365 1.00 93.44 104 GLY A C 1
ATOM 826 O O . GLY A 1 104 ? 8.827 3.059 -13.499 1.00 93.44 104 GLY A O 1
ATOM 827 N N . MET A 1 105 ? 8.842 1.443 -11.929 1.00 94.81 105 MET A N 1
ATOM 828 C CA . MET A 1 105 ? 8.100 0.425 -12.672 1.00 94.81 105 MET A CA 1
ATOM 829 C C . MET A 1 105 ? 6.782 0.137 -11.958 1.00 94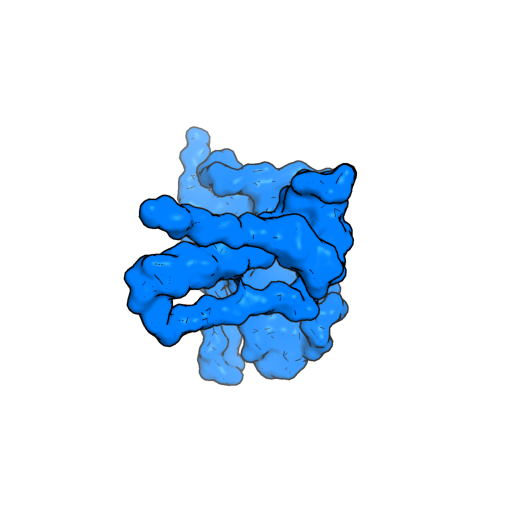.81 105 MET A C 1
ATOM 831 O O . MET A 1 105 ? 6.692 0.276 -10.741 1.00 94.81 105 MET A O 1
ATOM 835 N N . ILE A 1 106 ? 5.765 -0.308 -12.689 1.00 96.81 106 ILE A N 1
ATOM 836 C CA . ILE A 1 106 ? 4.515 -0.786 -12.098 1.00 96.81 106 ILE A CA 1
ATOM 837 C C . ILE A 1 106 ? 4.578 -2.301 -11.965 1.00 96.81 106 ILE A C 1
ATOM 839 O O . ILE A 1 106 ? 4.765 -3.008 -12.953 1.00 96.81 106 ILE A O 1
ATOM 843 N N . VAL A 1 107 ? 4.390 -2.804 -10.753 1.00 96.69 107 VAL A N 1
ATOM 844 C CA . VAL A 1 107 ? 4.209 -4.232 -10.492 1.00 96.69 107 VAL A CA 1
ATOM 845 C C . VAL A 1 107 ? 2.719 -4.509 -10.389 1.00 96.69 107 VAL A C 1
ATOM 847 O O . VAL A 1 107 ? 2.002 -3.790 -9.696 1.00 96.69 107 VAL A O 1
ATOM 850 N N . VAL A 1 108 ? 2.267 -5.562 -11.067 1.00 97.88 108 VAL A N 1
ATOM 851 C CA . VAL A 1 108 ? 0.912 -6.096 -10.945 1.00 97.88 108 VAL A CA 1
ATOM 852 C C . VAL A 1 108 ? 0.991 -7.481 -10.323 1.00 97.88 108 VAL A C 1
ATOM 854 O O . VAL A 1 108 ? 1.699 -8.359 -10.821 1.00 97.88 108 VAL A O 1
ATOM 857 N N . LEU A 1 109 ? 0.258 -7.676 -9.234 1.00 97.62 109 LEU A N 1
ATOM 858 C CA . LEU A 1 109 ? 0.048 -8.965 -8.589 1.00 97.62 109 LEU A CA 1
ATOM 859 C C . LEU A 1 109 ? -1.404 -9.396 -8.776 1.00 97.62 109 LEU A C 1
ATOM 861 O O . LEU A 1 109 ? -2.302 -8.556 -8.860 1.00 97.62 109 LEU A O 1
ATOM 865 N N . LYS A 1 110 ? -1.640 -10.705 -8.752 1.00 97.25 110 LYS A N 1
ATOM 866 C CA . LYS A 1 110 ? -2.986 -11.271 -8.661 1.00 97.25 110 LYS A CA 1
ATOM 867 C C . LYS A 1 110 ? -3.098 -12.273 -7.524 1.00 97.25 110 LYS A C 1
ATOM 869 O O . LYS A 1 110 ? -2.111 -12.889 -7.126 1.00 97.25 110 LYS A O 1
ATOM 874 N N . SER A 1 111 ? -4.307 -12.418 -6.997 1.00 97.00 111 SER A N 1
ATOM 875 C CA . SER A 1 111 ? -4.622 -13.327 -5.898 1.00 97.00 111 SER A CA 1
ATOM 876 C C . SER A 1 111 ? -6.056 -13.835 -6.012 1.00 97.00 111 SER A C 1
ATOM 878 O O . SER A 1 111 ? -6.960 -13.079 -6.359 1.00 97.00 111 SER A O 1
ATOM 880 N N . ARG A 1 112 ? -6.287 -15.118 -5.717 1.00 96.75 112 ARG A N 1
ATOM 881 C CA . ARG A 1 112 ? -7.644 -15.700 -5.690 1.00 96.75 112 ARG A CA 1
ATOM 882 C C . ARG A 1 112 ? -8.336 -15.522 -4.342 1.00 96.75 112 ARG A C 1
ATOM 884 O O . ARG A 1 112 ? -9.552 -15.402 -4.300 1.00 96.75 112 ARG A O 1
ATOM 891 N N . ASP A 1 113 ? -7.563 -15.515 -3.266 1.00 93.81 113 ASP A N 1
ATOM 892 C CA . ASP A 1 113 ? -8.035 -15.567 -1.880 1.00 93.81 113 ASP A CA 1
ATOM 893 C C . ASP A 1 113 ? -7.672 -14.312 -1.073 1.00 93.81 113 ASP A C 1
ATOM 895 O O . ASP A 1 113 ? -8.008 -14.211 0.101 1.00 93.81 113 ASP A O 1
ATOM 899 N N . GLY A 1 114 ? -6.979 -13.353 -1.689 1.00 88.25 114 GLY A N 1
ATOM 900 C CA . GLY A 1 114 ? -6.473 -12.159 -1.019 1.00 88.25 114 GLY A CA 1
ATOM 901 C C . GLY A 1 114 ? -5.250 -12.424 -0.136 1.00 88.25 114 GLY A C 1
ATOM 902 O O . GLY A 1 114 ? -4.729 -11.478 0.442 1.00 88.25 114 GLY A O 1
ATOM 903 N N . ILE A 1 115 ? -4.759 -13.666 -0.058 1.00 90.38 115 ILE A N 1
ATOM 904 C CA . ILE A 1 115 ? -3.679 -14.100 0.841 1.00 90.38 115 ILE A CA 1
ATOM 905 C C . ILE A 1 115 ? -2.470 -14.567 0.026 1.00 90.38 115 ILE A C 1
ATOM 907 O O . ILE A 1 115 ? -1.354 -14.081 0.216 1.00 90.38 115 ILE A O 1
ATOM 911 N N . HIS A 1 116 ? -2.675 -15.473 -0.921 1.00 92.19 116 HIS A N 1
ATOM 912 C CA . HIS A 1 116 ? -1.630 -15.977 -1.797 1.00 92.19 116 HIS A CA 1
ATOM 913 C C . HIS A 1 116 ? -1.602 -15.152 -3.071 1.00 92.19 116 HIS A C 1
ATOM 915 O O . HIS A 1 116 ? -2.621 -14.956 -3.737 1.00 92.19 116 HIS A O 1
ATOM 921 N N . ARG A 1 117 ? -0.424 -14.630 -3.395 1.00 93.69 117 ARG A N 1
ATOM 922 C CA . ARG A 1 117 ? -0.229 -13.679 -4.485 1.00 93.69 117 ARG A CA 1
ATOM 923 C C . ARG A 1 117 ? 0.833 -14.204 -5.424 1.00 93.69 117 ARG A C 1
ATOM 925 O O . ARG A 1 117 ? 1.840 -14.750 -4.984 1.00 93.69 117 ARG A O 1
ATOM 932 N N . GLU A 1 118 ? 0.630 -13.962 -6.703 1.00 94.94 118 GLU A N 1
ATOM 933 C CA . GLU A 1 118 ? 1.629 -14.207 -7.732 1.00 94.94 118 GLU A CA 1
ATOM 934 C C . GLU A 1 118 ? 1.806 -12.962 -8.597 1.00 94.94 118 GLU A C 1
ATOM 936 O O . GLU A 1 118 ? 0.897 -12.137 -8.732 1.00 94.94 118 GLU A O 1
ATOM 941 N N . LYS A 1 119 ? 3.005 -12.806 -9.157 1.00 95.56 119 LYS A N 1
ATOM 942 C CA . LYS A 1 119 ? 3.325 -11.699 -10.056 1.00 95.56 119 LYS A CA 1
ATOM 943 C C . LYS A 1 119 ? 2.639 -11.939 -11.399 1.00 95.56 119 LYS A C 1
ATOM 945 O O . LYS A 1 119 ? 2.867 -12.968 -12.025 1.00 95.56 119 LYS A O 1
ATOM 950 N N . ASP A 1 120 ? 1.816 -10.990 -11.826 1.00 96.94 120 ASP A N 1
ATOM 951 C CA . ASP A 1 120 ? 1.098 -11.052 -13.100 1.00 96.94 120 ASP A CA 1
ATOM 952 C C . ASP A 1 120 ? 1.848 -10.293 -14.199 1.00 96.94 120 ASP A C 1
ATOM 954 O O . ASP A 1 120 ? 2.053 -10.821 -15.289 1.00 96.94 120 ASP A O 1
ATOM 958 N N . ALA A 1 121 ? 2.328 -9.081 -13.899 1.00 96.56 121 ALA A N 1
ATOM 959 C CA . ALA A 1 121 ? 3.078 -8.268 -14.851 1.00 96.56 121 ALA A CA 1
ATOM 960 C C . ALA A 1 121 ? 4.057 -7.301 -14.168 1.00 96.56 121 ALA A C 1
ATOM 962 O O . ALA A 1 121 ? 3.879 -6.903 -13.015 1.00 96.56 121 ALA A O 1
ATOM 963 N N . ILE A 1 122 ? 5.074 -6.883 -14.925 1.00 95.44 122 ILE A N 1
ATOM 964 C CA . ILE A 1 122 ? 5.892 -5.701 -14.641 1.00 95.44 122 ILE A CA 1
ATOM 965 C C . ILE A 1 122 ? 5.768 -4.786 -15.855 1.00 95.44 122 ILE A C 1
ATOM 967 O O . ILE A 1 122 ? 6.105 -5.181 -16.970 1.00 95.44 122 ILE A O 1
ATOM 971 N N . LEU A 1 123 ? 5.272 -3.574 -15.643 1.00 95.50 123 LEU A N 1
ATOM 972 C CA . LEU A 1 123 ? 4.993 -2.608 -16.695 1.00 95.50 123 LEU A CA 1
ATOM 973 C C . LEU A 1 123 ? 5.899 -1.397 -16.521 1.00 95.50 123 LEU A C 1
ATOM 975 O O . LEU A 1 123 ? 6.079 -0.887 -15.416 1.00 95.50 123 LEU A O 1
ATOM 979 N N . GLY A 1 124 ? 6.449 -0.907 -17.621 1.00 93.62 124 GLY A N 1
ATOM 980 C CA . GLY A 1 124 ? 7.185 0.342 -17.606 1.00 93.62 124 GLY A CA 1
ATOM 981 C C . GLY A 1 124 ? 7.491 0.848 -18.997 1.00 93.62 124 GLY A C 1
ATOM 982 O O . GLY A 1 124 ? 7.451 0.112 -19.982 1.00 93.62 124 GLY A O 1
ATOM 983 N N . THR A 1 125 ? 7.799 2.131 -19.056 1.00 91.75 125 THR A N 1
ATOM 984 C CA . THR A 1 125 ? 8.177 2.832 -20.280 1.00 91.75 125 THR A CA 1
ATOM 985 C C . THR A 1 125 ? 9.661 3.174 -20.239 1.00 91.75 125 THR A C 1
ATOM 987 O O . THR A 1 125 ? 10.204 3.498 -19.183 1.00 91.75 125 THR A O 1
ATOM 990 N N . ALA A 1 126 ? 10.342 3.074 -21.381 1.00 88.88 126 ALA A N 1
ATOM 991 C CA . ALA A 1 126 ? 11.756 3.427 -21.471 1.00 88.88 126 ALA A CA 1
ATOM 992 C C . ALA A 1 126 ? 11.970 4.900 -21.081 1.00 88.88 126 ALA A C 1
ATOM 994 O O . ALA A 1 126 ? 11.185 5.758 -21.480 1.00 88.88 126 ALA A O 1
ATOM 995 N N . ASN A 1 127 ? 13.024 5.167 -20.302 1.00 88.44 127 ASN A N 1
ATOM 996 C CA . ASN A 1 127 ? 13.458 6.503 -19.863 1.00 88.44 127 ASN A CA 1
ATOM 997 C C . ASN A 1 127 ? 12.389 7.338 -19.133 1.00 88.44 127 ASN A C 1
ATOM 999 O O . ASN A 1 127 ? 12.421 8.568 -19.147 1.00 88.44 127 ASN A O 1
ATOM 1003 N N . LYS A 1 128 ? 11.426 6.678 -18.485 1.00 92.88 128 LYS A N 1
ATOM 1004 C CA . LYS A 1 128 ? 10.387 7.350 -17.706 1.00 92.88 128 LYS A CA 1
ATOM 1005 C C . LYS A 1 128 ? 10.181 6.684 -16.359 1.00 92.88 128 LYS A C 1
ATOM 1007 O O . LYS A 1 128 ? 10.379 5.483 -16.204 1.00 92.88 128 LYS A O 1
ATOM 1012 N N . ASP A 1 129 ? 9.728 7.487 -15.415 1.00 93.75 129 ASP A N 1
ATOM 1013 C CA . ASP A 1 129 ? 9.248 7.055 -14.117 1.00 93.75 129 ASP A CA 1
ATOM 1014 C C . ASP A 1 129 ? 7.731 6.836 -14.179 1.00 93.75 129 ASP A C 1
ATOM 1016 O O . ASP A 1 129 ? 6.960 7.796 -14.273 1.00 93.75 129 ASP A O 1
ATOM 1020 N N . ASN A 1 130 ? 7.303 5.571 -14.184 1.00 95.31 130 ASN A N 1
ATOM 1021 C CA . ASN A 1 130 ? 5.892 5.197 -14.161 1.00 95.31 130 ASN A CA 1
ATOM 1022 C C . ASN A 1 130 ? 5.342 5.331 -12.737 1.00 95.31 130 ASN A C 1
ATOM 1024 O O . ASN A 1 130 ? 5.919 4.808 -11.782 1.00 95.31 130 ASN A O 1
ATOM 1028 N N . ARG A 1 131 ? 4.215 6.030 -12.587 1.00 94.62 131 ARG A N 1
ATOM 1029 C CA . ARG A 1 131 ? 3.637 6.372 -11.283 1.00 94.62 131 ARG A CA 1
ATOM 1030 C C . ARG A 1 131 ? 2.154 6.075 -11.212 1.00 94.62 131 ARG A C 1
ATOM 1032 O O . ARG A 1 131 ? 1.506 5.904 -12.232 1.00 94.62 131 ARG A O 1
ATOM 1039 N N . ASP A 1 132 ? 1.645 6.028 -9.989 1.00 95.81 132 ASP A N 1
ATOM 1040 C CA . ASP A 1 132 ? 0.215 6.026 -9.682 1.00 95.81 132 ASP A CA 1
ATOM 1041 C C . ASP A 1 132 ? -0.657 5.140 -10.584 1.00 95.81 132 ASP A C 1
ATOM 1043 O O . ASP A 1 132 ? -1.538 5.638 -11.287 1.00 95.81 132 ASP A O 1
ATOM 1047 N N . PRO A 1 133 ? -0.389 3.820 -10.625 1.00 97.69 133 PRO A N 1
ATOM 1048 C CA . PRO A 1 133 ? -1.217 2.916 -11.395 1.00 97.69 133 PRO A CA 1
ATOM 1049 C C . PRO A 1 133 ? -2.642 2.914 -10.842 1.00 97.69 133 PRO A C 1
ATOM 1051 O O . PRO A 1 133 ? -2.864 2.948 -9.626 1.00 97.69 133 PRO A O 1
ATOM 1054 N N . LYS A 1 134 ? -3.609 2.863 -11.753 1.00 98.12 134 LYS A N 1
ATOM 1055 C CA . LYS A 1 134 ? -5.028 2.783 -11.431 1.00 98.12 134 LYS A CA 1
ATOM 1056 C C . LYS A 1 134 ? -5.724 1.791 -12.342 1.00 98.12 134 LYS A C 1
ATOM 1058 O O . LYS A 1 134 ? -5.528 1.790 -13.561 1.00 98.12 134 LYS A O 1
ATOM 1063 N N . PHE A 1 135 ? -6.539 0.944 -11.738 1.00 98.38 135 PHE A N 1
ATOM 1064 C CA . PHE A 1 135 ? -7.394 0.010 -12.429 1.00 98.38 135 PHE A CA 1
ATOM 1065 C C . PHE A 1 135 ? -8.705 0.674 -12.834 1.00 98.38 135 PHE A C 1
ATOM 1067 O O . PHE A 1 135 ? -9.359 1.359 -12.054 1.00 98.38 135 PHE A O 1
ATOM 1074 N N . LEU A 1 136 ? -9.142 0.381 -14.054 1.00 98.06 136 LEU A N 1
ATOM 1075 C CA . LEU A 1 136 ? -10.491 0.657 -14.522 1.00 98.06 136 LEU A CA 1
ATOM 1076 C C . LEU A 1 136 ? -11.167 -0.670 -14.859 1.00 98.06 136 LEU A C 1
ATOM 1078 O O . LEU A 1 136 ? -10.918 -1.277 -15.906 1.00 98.06 136 LEU A O 1
ATOM 1082 N N . ASN A 1 137 ? -12.024 -1.123 -13.950 1.00 97.25 137 ASN A N 1
ATOM 1083 C CA . ASN A 1 137 ? -12.861 -2.295 -14.155 1.00 97.25 137 ASN A CA 1
ATOM 1084 C C . ASN A 1 137 ? -14.150 -1.891 -14.890 1.00 97.25 137 ASN A C 1
ATOM 1086 O O . ASN A 1 137 ? -14.961 -1.134 -14.371 1.00 97.25 137 ASN A O 1
ATOM 1090 N N . THR A 1 138 ? -14.344 -2.424 -16.098 1.00 97.00 138 THR A N 1
ATOM 1091 C CA . THR A 1 138 ? -15.533 -2.170 -16.941 1.00 97.00 138 THR A CA 1
ATOM 1092 C C . THR A 1 138 ? -16.547 -3.321 -16.914 1.00 97.00 138 THR A C 1
ATOM 1094 O O . THR A 1 138 ? -17.432 -3.397 -17.762 1.00 97.00 138 THR A O 1
ATOM 1097 N N . GLY A 1 139 ? -16.372 -4.297 -16.020 1.00 94.25 139 GLY A N 1
ATOM 1098 C CA . GLY A 1 139 ? -17.133 -5.550 -15.977 1.00 94.25 139 GLY A CA 1
ATOM 1099 C C . GLY A 1 139 ? -16.680 -6.578 -17.022 1.00 94.25 139 GLY A C 1
ATOM 1100 O O . GLY A 1 139 ? -16.489 -7.752 -16.705 1.00 94.25 139 GLY A O 1
ATOM 1101 N N . HIS A 1 140 ? -16.418 -6.153 -18.261 1.00 96.06 140 HIS A N 1
ATOM 1102 C CA . HIS A 1 140 ? -15.970 -7.049 -19.338 1.00 96.06 140 HIS A CA 1
ATOM 1103 C C . HIS A 1 140 ? -14.447 -7.119 -19.473 1.00 96.06 140 HIS A C 1
ATOM 1105 O O . HIS A 1 140 ? -13.893 -8.188 -19.769 1.00 96.06 140 HIS A O 1
ATOM 1111 N N . LYS A 1 141 ? -13.779 -5.984 -19.243 1.00 97.69 141 LYS A N 1
ATOM 1112 C CA . LYS A 1 141 ? -12.327 -5.805 -19.340 1.00 97.69 141 LYS A CA 1
ATOM 1113 C C . LYS A 1 141 ? -11.793 -5.062 -18.118 1.00 97.69 141 LYS A C 1
ATOM 1115 O O . LYS A 1 141 ? -12.483 -4.207 -17.558 1.00 97.69 141 LYS A O 1
ATOM 1120 N N . LEU A 1 142 ? -10.551 -5.371 -17.768 1.00 97.81 142 LEU A N 1
ATOM 1121 C CA . LEU A 1 142 ? -9.780 -4.645 -16.774 1.00 97.81 142 LEU A CA 1
ATOM 1122 C C . LEU A 1 142 ? -8.670 -3.879 -17.489 1.00 97.81 142 LEU A C 1
ATOM 1124 O O . LEU A 1 142 ? -7.855 -4.486 -18.182 1.00 97.81 142 LEU A O 1
ATOM 1128 N N . PHE A 1 143 ? -8.668 -2.559 -17.345 1.00 98.00 143 PHE A N 1
ATOM 1129 C CA . PHE A 1 143 ? -7.610 -1.693 -17.855 1.00 98.00 143 PHE A CA 1
ATOM 1130 C C . PHE A 1 143 ? -6.742 -1.211 -16.698 1.00 98.00 143 PHE A C 1
ATOM 1132 O O . PHE A 1 143 ? -7.238 -1.048 -15.586 1.00 98.00 143 PHE A O 1
ATOM 1139 N N . LEU A 1 144 ? -5.467 -0.947 -16.974 1.00 98.06 144 LEU A N 1
ATOM 1140 C CA . LEU A 1 144 ? -4.571 -0.241 -16.066 1.00 98.06 144 LEU A CA 1
ATOM 1141 C C . LEU A 1 144 ? -4.037 0.992 -16.787 1.00 98.06 144 LEU A C 1
ATOM 1143 O O . LEU A 1 144 ? -3.548 0.889 -17.912 1.00 98.06 144 LEU A O 1
ATOM 1147 N N . TYR A 1 145 ? -4.122 2.145 -16.134 1.00 96.69 145 TYR A N 1
ATOM 1148 C CA . TYR A 1 145 ? -3.504 3.383 -16.592 1.00 96.69 145 TYR A CA 1
ATOM 1149 C C . TYR A 1 145 ? -2.525 3.895 -15.538 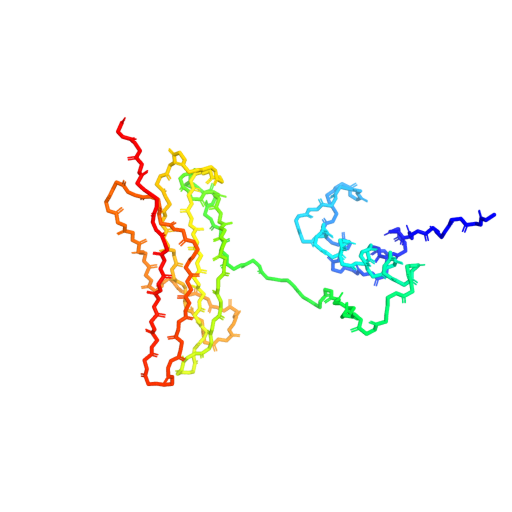1.00 96.69 145 TYR A C 1
ATOM 1151 O O . TYR A 1 145 ? -2.680 3.633 -14.350 1.00 96.69 145 TYR A O 1
ATOM 1159 N N . THR A 1 146 ? -1.474 4.575 -15.985 1.00 96.56 146 THR A N 1
ATOM 1160 C CA . THR A 1 146 ? -0.393 5.064 -15.124 1.00 96.56 146 THR A CA 1
ATOM 1161 C C . THR A 1 146 ? 0.190 6.337 -15.740 1.00 96.56 146 THR A C 1
ATOM 1163 O O . THR A 1 146 ? 0.570 6.315 -16.917 1.00 96.56 146 THR A O 1
ATOM 1166 N N . PRO A 1 147 ? 0.241 7.469 -15.016 1.00 95.25 147 PRO A N 1
ATOM 1167 C CA . PRO A 1 147 ? 1.017 8.620 -15.451 1.00 95.25 147 PRO A CA 1
ATOM 1168 C C . PRO A 1 147 ? 2.512 8.293 -15.506 1.00 95.25 147 PRO A C 1
ATOM 1170 O O . PRO A 1 147 ? 3.028 7.445 -14.777 1.00 95.25 147 PRO A O 1
ATOM 1173 N N . THR A 1 148 ? 3.229 9.014 -16.365 1.00 94.31 148 THR A N 1
ATOM 1174 C CA . THR A 1 148 ? 4.679 8.867 -16.517 1.00 94.31 148 THR A CA 1
ATOM 1175 C C . THR A 1 148 ? 5.360 10.216 -16.425 1.00 94.31 148 THR A C 1
ATOM 1177 O O . THR A 1 148 ? 4.904 11.164 -17.066 1.00 94.31 148 THR A O 1
ATOM 1180 N N . ILE A 1 149 ? 6.477 10.282 -15.710 1.00 92.94 149 ILE A N 1
ATOM 1181 C CA . ILE A 1 149 ? 7.352 11.455 -15.680 1.00 92.94 149 ILE A CA 1
ATOM 1182 C C . ILE A 1 149 ? 8.576 11.144 -16.539 1.00 92.94 149 ILE A C 1
ATOM 1184 O O . ILE A 1 149 ? 9.208 10.104 -16.362 1.00 92.94 149 ILE A O 1
ATOM 1188 N N . SER A 1 150 ? 8.897 12.022 -17.489 1.00 90.94 150 SER A N 1
ATOM 1189 C CA . SER A 1 150 ? 10.156 11.917 -18.229 1.00 90.94 150 SER A CA 1
ATOM 1190 C C . SER A 1 150 ? 11.313 12.160 -17.274 1.00 90.94 150 SER A C 1
ATOM 1192 O O . SER A 1 150 ? 11.328 13.164 -16.563 1.00 90.94 150 SER A O 1
ATOM 1194 N N . LEU A 1 151 ? 12.273 11.245 -17.263 1.00 84.69 151 LEU A N 1
ATOM 1195 C CA . LEU A 1 151 ? 13.530 11.485 -16.576 1.00 84.69 151 LEU A CA 1
ATOM 1196 C C . LEU A 1 151 ? 14.354 12.406 -17.477 1.00 84.69 151 LEU A C 1
ATOM 1198 O O . LEU A 1 151 ? 14.440 12.164 -18.681 1.00 84.69 151 LEU A O 1
ATOM 1202 N N . MET A 1 152 ? 14.866 13.503 -16.919 1.00 73.06 152 MET A N 1
ATOM 1203 C CA . MET A 1 152 ? 15.842 14.322 -17.636 1.00 73.06 152 MET A CA 1
ATOM 1204 C C . MET A 1 152 ? 17.097 13.471 -17.860 1.00 73.06 152 MET A C 1
ATOM 1206 O O . MET A 1 152 ? 17.489 12.735 -16.951 1.00 73.06 152 MET A O 1
ATOM 1210 N N . GLU A 1 153 ? 17.647 13.529 -19.075 1.00 60.31 153 GLU A N 1
ATOM 1211 C CA . GLU A 1 153 ? 18.948 12.927 -19.402 1.00 60.31 153 GLU A CA 1
ATOM 1212 C C . GLU A 1 153 ? 20.081 13.573 -18.598 1.00 60.31 153 GLU A C 1
ATOM 1214 O O . GLU A 1 153 ? 20.024 14.807 -18.374 1.00 60.31 153 GLU A O 1
#

pLDDT: mean 90.03, std 7.09, range [57.09, 98.38]

Radius of gyration: 19.3 Å; chains: 1; bounding box: 39×41×52 Å

Sequence (153 aa):
MSVPLIDLCSFFLDNRLAYDHLFEGWLPDGVTQTAMASLIAGEFLDILGVEGFPKPILCDYQRIYTDNQHVETMHNAFTDLTYFKGMFFIAFRTASTHASTSKGMIVVLKSRDGIHREKDAILGTANKDNRDPKFLNTGHKLFLYTPTISLME